Protein AF-A0A060YV18-F1 (afdb_monomer_lite)

pLDDT: mean 78.31, std 15.5, range [34.84, 97.81]

Sequence (177 aa):
MLWLYYAFIFLWAPVCPVFMEDVKSRGPFIYSVLESAQAFLTQHPFQEPEETLPDGKEVSPRKRILNVSRSVWKQANVTSDLWEKLTARCVDRHRHMERTLERLLQTQAAMEELAMALEQAEGVRDAWEPVGDLFIDSLQDHIDATKVQLKSEVYIHLGWSHLNSFFNHSTNVLLIN

Radius of gyration: 33.57 Å; chains: 1; bounding box: 70×31×97 Å

Structure (mmCIF, N/CA/C/O backbone):
data_AF-A0A060YV18-F1
#
_entry.id   AF-A0A060YV18-F1
#
loop_
_atom_site.group_PDB
_atom_site.id
_atom_site.type_symbol
_atom_site.label_atom_id
_atom_site.label_alt_id
_atom_site.label_comp_id
_atom_site.label_asym_id
_atom_site.label_entity_id
_atom_site.label_seq_id
_atom_site.pdbx_PDB_ins_code
_atom_site.Cartn_x
_atom_site.Cartn_y
_atom_site.Cartn_z
_atom_site.occupancy
_atom_site.B_iso_or_equiv
_atom_site.auth_seq_id
_atom_site.auth_comp_id
_atom_site.auth_asym_id
_atom_site.auth_atom_id
_atom_site.pdbx_PDB_model_num
ATOM 1 N N . MET A 1 1 ? -4.294 -1.575 -24.687 1.00 51.59 1 MET A N 1
ATOM 2 C CA . MET A 1 1 ? -3.706 -2.144 -23.451 1.00 51.59 1 MET A CA 1
ATOM 3 C C . MET A 1 1 ? -3.393 -1.081 -22.400 1.00 51.59 1 MET A C 1
ATOM 5 O O . MET A 1 1 ? -3.911 -1.217 -21.303 1.00 51.59 1 MET A O 1
ATOM 9 N N . LEU A 1 2 ? -2.654 -0.008 -22.719 1.00 44.62 2 LEU A N 1
ATOM 10 C CA . LEU A 1 2 ? -2.351 1.100 -21.785 1.00 44.62 2 LEU A CA 1
ATOM 11 C C . LEU A 1 2 ? -3.585 1.689 -21.070 1.00 44.62 2 LEU A C 1
ATOM 13 O O . LEU A 1 2 ? -3.528 1.969 -19.881 1.00 44.62 2 LEU A O 1
ATOM 17 N N . TRP A 1 3 ? -4.733 1.784 -21.747 1.00 41.94 3 TRP A N 1
ATOM 18 C CA . TRP A 1 3 ? -5.983 2.284 -21.154 1.00 41.94 3 TRP A CA 1
ATOM 19 C C . TRP A 1 3 ? -6.514 1.466 -19.966 1.00 41.94 3 TRP A C 1
ATOM 21 O O . TRP A 1 3 ? -7.029 2.046 -19.016 1.00 41.94 3 TRP A O 1
ATOM 31 N N . LEU A 1 4 ? -6.361 0.138 -19.978 1.00 52.22 4 LEU A N 1
ATOM 32 C CA . LEU A 1 4 ? -6.757 -0.702 -18.839 1.00 52.22 4 LEU A CA 1
ATOM 33 C C . LEU A 1 4 ? -5.786 -0.537 -17.662 1.00 52.22 4 LEU A C 1
ATOM 35 O O . LEU A 1 4 ? -6.206 -0.612 -16.513 1.00 52.22 4 LEU A O 1
ATOM 39 N N . TYR A 1 5 ? -4.513 -0.251 -17.948 1.00 56.19 5 TYR A N 1
ATOM 40 C CA . TYR A 1 5 ? -3.477 0.006 -16.946 1.00 56.19 5 TYR A CA 1
ATOM 41 C C . TYR A 1 5 ? -3.680 1.361 -16.249 1.00 56.19 5 TYR A C 1
ATOM 43 O O . TYR A 1 5 ? -3.705 1.425 -15.021 1.00 56.19 5 TYR A O 1
ATOM 51 N N . TYR A 1 6 ? -3.949 2.425 -17.018 1.00 53.88 6 TYR A N 1
ATOM 52 C CA . TYR A 1 6 ? -4.322 3.733 -16.466 1.00 53.88 6 TYR A CA 1
ATOM 53 C C . TYR A 1 6 ? -5.625 3.669 -15.670 1.00 53.88 6 TYR A C 1
ATOM 55 O O . TYR A 1 6 ? -5.695 4.250 -14.591 1.00 53.88 6 TYR A O 1
ATOM 63 N N . ALA A 1 7 ? -6.627 2.918 -16.144 1.00 54.19 7 ALA A N 1
ATOM 64 C CA . ALA A 1 7 ? -7.857 2.695 -15.390 1.00 54.19 7 ALA A CA 1
ATOM 65 C C . ALA A 1 7 ? -7.588 1.981 -14.055 1.00 54.19 7 ALA A C 1
ATOM 67 O O . ALA A 1 7 ? -8.168 2.364 -13.047 1.00 54.19 7 ALA A O 1
ATOM 68 N N . PHE A 1 8 ? -6.675 1.006 -14.011 1.00 56.31 8 PHE A N 1
ATOM 69 C CA . PHE A 1 8 ? -6.322 0.290 -12.780 1.00 56.31 8 PHE A CA 1
ATOM 70 C C . PHE A 1 8 ? -5.615 1.193 -11.755 1.00 56.31 8 PHE A C 1
ATOM 72 O O . PHE A 1 8 ? -5.939 1.154 -10.570 1.00 56.31 8 PHE A O 1
ATOM 79 N N . ILE A 1 9 ? -4.705 2.063 -12.206 1.00 55.84 9 ILE A N 1
ATOM 80 C CA . ILE A 1 9 ? -4.026 3.040 -11.340 1.00 55.84 9 ILE A CA 1
ATOM 81 C C . ILE A 1 9 ? -5.019 4.096 -10.828 1.00 55.84 9 ILE A C 1
ATOM 83 O O . ILE A 1 9 ? -5.059 4.365 -9.628 1.00 55.84 9 ILE A O 1
ATOM 87 N N . PHE A 1 10 ? -5.866 4.653 -11.701 1.00 53.12 10 PHE A N 1
ATOM 88 C CA . PHE A 1 10 ? -6.807 5.721 -11.334 1.00 53.12 10 PHE A CA 1
ATOM 89 C C . PHE A 1 10 ? -7.992 5.246 -10.482 1.00 53.12 10 PHE A C 1
ATOM 91 O O . PHE A 1 10 ? -8.448 6.000 -9.624 1.00 53.12 10 PHE A O 1
ATOM 98 N N . LEU A 1 11 ? -8.500 4.022 -10.682 1.00 55.53 11 LEU A N 1
ATOM 99 C CA . LEU A 1 11 ? -9.612 3.506 -9.871 1.00 55.53 11 LEU A CA 1
ATOM 100 C C . LEU A 1 11 ? -9.166 2.992 -8.501 1.00 55.53 11 LEU A C 1
ATOM 102 O O . LEU A 1 11 ? -9.973 2.996 -7.575 1.00 55.53 11 LEU A O 1
ATOM 106 N N . TRP A 1 12 ? -7.926 2.513 -8.360 1.00 50.31 12 TRP A N 1
ATOM 107 C CA . TRP A 1 12 ? -7.498 1.788 -7.157 1.00 50.31 12 TRP A CA 1
ATOM 108 C C . TRP A 1 12 ? -6.647 2.627 -6.197 1.00 50.31 12 TRP A C 1
ATOM 110 O O . TRP A 1 12 ? -6.780 2.473 -4.981 1.00 50.31 12 TRP A O 1
ATOM 120 N N . ALA A 1 13 ? -5.866 3.587 -6.708 1.00 50.69 13 ALA A N 1
ATOM 121 C CA . ALA A 1 13 ? -5.099 4.526 -5.887 1.00 50.69 13 ALA A CA 1
ATOM 122 C C . ALA A 1 13 ? -5.933 5.322 -4.851 1.00 50.69 13 ALA A C 1
ATOM 124 O O . ALA A 1 13 ? -5.457 5.478 -3.724 1.00 50.69 13 ALA A O 1
ATOM 125 N N . PRO A 1 14 ? -7.172 5.786 -5.135 1.00 57.06 14 PRO A N 1
ATOM 126 C CA . PRO A 1 14 ? -7.948 6.546 -4.152 1.00 57.06 14 PRO A CA 1
ATOM 127 C C . PRO A 1 14 ? -8.653 5.683 -3.091 1.00 57.06 14 PRO A C 1
ATOM 129 O O . PRO A 1 14 ? -9.090 6.212 -2.073 1.00 57.06 14 PRO A O 1
ATOM 132 N N . VAL A 1 15 ? -8.764 4.361 -3.266 1.00 59.47 15 VAL A N 1
ATOM 133 C CA . VAL A 1 15 ? -9.603 3.518 -2.385 1.00 59.47 15 VAL A CA 1
ATOM 134 C C . VAL A 1 15 ? -8.965 3.291 -1.009 1.00 59.47 15 VAL A C 1
ATOM 136 O O . VAL A 1 15 ? -9.663 3.200 0.000 1.00 59.47 15 VAL A O 1
ATOM 139 N N . CYS A 1 16 ? -7.636 3.227 -0.929 1.00 63.91 16 CYS A N 1
ATOM 140 C CA . CYS A 1 16 ? -6.947 3.038 0.345 1.00 63.91 16 CYS A CA 1
ATOM 141 C C . CYS A 1 16 ? -6.964 4.256 1.287 1.00 63.91 16 CYS A C 1
ATOM 143 O O . CYS A 1 16 ? -7.250 4.054 2.473 1.00 63.91 16 CYS A O 1
ATOM 145 N N . PRO A 1 17 ? -6.624 5.481 0.840 1.00 69.94 17 PRO A N 1
ATOM 146 C CA . PRO A 1 17 ? -6.611 6.638 1.731 1.00 69.94 17 PRO A CA 1
ATOM 147 C C . PRO A 1 17 ? -8.004 6.936 2.296 1.00 69.94 17 PRO A C 1
ATOM 149 O O . PRO A 1 17 ? -8.113 7.184 3.493 1.00 69.94 17 PRO A O 1
ATOM 152 N N . VAL A 1 18 ? -9.061 6.781 1.488 1.00 77.56 18 VAL A N 1
ATOM 153 C CA . VAL A 1 18 ? -10.458 6.978 1.917 1.00 77.56 18 VAL A CA 1
ATOM 154 C C . VAL A 1 18 ? -10.852 5.996 3.024 1.00 77.56 18 VAL A C 1
ATOM 156 O O . VAL A 1 18 ? -11.381 6.402 4.052 1.00 77.56 18 VAL A O 1
ATOM 159 N N . PHE A 1 19 ? -10.527 4.705 2.882 1.00 76.88 19 PHE A N 1
ATOM 160 C CA . PHE A 1 19 ? -10.818 3.724 3.934 1.00 76.88 19 PHE A CA 1
ATOM 161 C C . PHE A 1 19 ? -10.037 3.997 5.230 1.00 76.88 19 PHE A C 1
ATOM 163 O O . PHE A 1 19 ? -10.561 3.832 6.331 1.00 76.88 19 PHE A O 1
ATOM 170 N N . MET A 1 20 ? -8.776 4.423 5.121 1.00 82.25 20 MET A N 1
ATOM 171 C CA . MET A 1 20 ? -7.957 4.750 6.290 1.00 82.25 20 MET A CA 1
ATOM 172 C C . MET A 1 20 ? -8.467 6.003 7.013 1.00 82.25 20 MET A C 1
ATOM 174 O O . MET A 1 20 ? -8.424 6.063 8.242 1.00 82.25 20 MET A O 1
ATOM 178 N N . GLU A 1 21 ? -8.954 6.990 6.268 1.00 86.62 21 GLU A N 1
ATOM 179 C CA . GLU A 1 21 ? -9.610 8.181 6.803 1.00 86.62 21 GLU A CA 1
ATOM 180 C C . GLU A 1 21 ? -10.932 7.832 7.499 1.00 86.62 21 GLU A C 1
ATOM 182 O O . GLU A 1 21 ? -11.146 8.242 8.641 1.00 86.62 21 GLU A O 1
ATOM 187 N N . ASP A 1 22 ? -11.746 6.967 6.893 1.00 86.75 22 ASP A N 1
ATOM 188 C CA . ASP A 1 22 ? -12.965 6.432 7.502 1.00 86.75 22 ASP A CA 1
ATOM 189 C C . ASP A 1 22 ? -12.675 5.718 8.830 1.00 86.75 22 ASP A C 1
ATOM 191 O O . ASP A 1 22 ? -13.362 5.959 9.826 1.00 86.75 22 ASP A O 1
ATOM 195 N N . VAL A 1 23 ? -11.639 4.871 8.888 1.00 88.12 23 VAL A N 1
ATOM 196 C CA . VAL A 1 23 ? -11.219 4.222 10.141 1.00 88.12 23 VAL A CA 1
ATOM 197 C C . VAL A 1 23 ? -10.768 5.272 11.158 1.00 88.12 23 VAL A C 1
ATOM 199 O O . VAL A 1 23 ? -11.252 5.266 12.287 1.00 88.12 23 VAL A O 1
ATOM 202 N N . LYS A 1 24 ? -9.913 6.229 10.776 1.00 88.75 24 LYS A N 1
ATOM 203 C CA . LYS A 1 24 ? -9.459 7.304 11.678 1.00 88.75 24 LYS A CA 1
ATOM 204 C C . LYS A 1 24 ? -10.623 8.118 12.246 1.00 88.75 24 LYS A C 1
ATOM 206 O O . LYS A 1 24 ? -10.625 8.402 13.441 1.00 88.75 24 LYS A O 1
ATOM 211 N N . SER A 1 25 ? -11.625 8.438 11.427 1.00 94.31 25 SER A N 1
ATOM 212 C CA . SER A 1 25 ? -12.795 9.223 11.841 1.00 94.31 25 SER A CA 1
ATOM 213 C C . SER A 1 25 ? -13.630 8.533 12.929 1.00 94.31 25 SER A C 1
ATOM 215 O O . SER A 1 25 ? -14.223 9.199 13.775 1.00 94.31 25 SER A O 1
ATOM 217 N N . ARG A 1 26 ? -13.638 7.191 12.955 1.00 93.19 26 ARG A N 1
ATOM 218 C CA . ARG A 1 26 ? -14.369 6.388 13.950 1.00 93.19 26 ARG A CA 1
ATOM 219 C C . ARG A 1 26 ? -13.608 6.221 15.263 1.00 93.19 26 ARG A C 1
ATOM 221 O O . ARG A 1 26 ? -14.239 5.964 16.286 1.00 93.19 26 ARG A O 1
ATOM 228 N N . GLY A 1 27 ? -12.285 6.392 15.254 1.00 94.38 27 GLY A N 1
ATOM 229 C CA . GLY A 1 27 ? -11.427 6.209 16.426 1.00 94.38 27 GLY A CA 1
ATOM 230 C C . GLY A 1 27 ? -11.892 6.968 17.670 1.00 94.38 27 GLY A C 1
ATOM 231 O O . GLY A 1 27 ? -12.103 6.325 18.697 1.00 94.38 27 GLY A O 1
ATOM 232 N N . PRO A 1 28 ? -12.138 8.291 17.603 1.00 96.19 28 PRO A N 1
ATOM 233 C CA . PRO A 1 28 ? -12.582 9.071 18.758 1.00 96.19 28 PRO A CA 1
ATOM 234 C C . PRO A 1 28 ? -13.847 8.522 19.428 1.00 96.19 28 PRO A C 1
ATOM 236 O O . PRO A 1 28 ? -13.937 8.505 20.653 1.00 96.19 28 PRO A O 1
ATOM 239 N N . PHE A 1 29 ? -14.807 8.031 18.638 1.00 96.19 29 PHE A N 1
ATOM 240 C CA . PHE A 1 29 ? -16.028 7.426 19.167 1.00 96.19 29 PHE A CA 1
ATOM 241 C C . PHE A 1 29 ? -15.758 6.081 19.853 1.00 96.19 29 PHE A C 1
ATOM 243 O O . PHE A 1 29 ? -16.295 5.811 20.922 1.00 96.19 29 PHE A O 1
ATOM 250 N N . ILE A 1 30 ? -14.910 5.231 19.269 1.00 96.25 30 ILE A N 1
ATOM 251 C CA . ILE A 1 30 ? -14.553 3.948 19.890 1.00 96.25 30 ILE A CA 1
ATOM 252 C C . ILE A 1 30 ? -13.832 4.178 21.222 1.00 96.25 30 ILE A C 1
ATOM 254 O O . ILE A 1 30 ? -14.188 3.559 22.225 1.00 96.25 30 ILE A O 1
ATOM 258 N N . TYR A 1 31 ? -12.876 5.109 21.260 1.00 96.38 31 TYR A N 1
ATOM 259 C CA . TYR A 1 31 ? -12.166 5.450 22.492 1.00 96.38 31 TYR A CA 1
ATOM 260 C C . TYR A 1 31 ? -13.093 6.039 23.558 1.00 96.38 31 TYR A C 1
ATOM 262 O O . TYR A 1 31 ? -12.981 5.646 24.716 1.00 96.38 31 TYR A O 1
ATOM 270 N N . SER A 1 32 ? -14.055 6.894 23.192 1.00 97.75 32 SER A N 1
ATOM 271 C CA . SER A 1 32 ? -14.997 7.459 24.168 1.00 97.75 32 SER A CA 1
ATOM 272 C C . SER A 1 32 ? -15.944 6.411 24.763 1.00 97.75 32 SER A C 1
ATOM 274 O O . SER A 1 32 ? -16.267 6.467 25.952 1.00 97.75 32 SER A O 1
ATOM 276 N N . VAL A 1 33 ? -16.363 5.411 23.978 1.00 97.00 33 VAL A N 1
ATOM 277 C CA . VAL A 1 33 ? -17.155 4.273 24.475 1.00 97.00 33 VAL A CA 1
ATOM 278 C C . VAL A 1 33 ? -16.337 3.416 25.444 1.00 97.00 33 VAL A C 1
ATOM 280 O O . VAL A 1 33 ? -16.852 3.029 26.495 1.00 97.00 33 VAL A O 1
ATOM 283 N N . LEU A 1 34 ? -15.069 3.141 25.127 1.00 97.56 34 LEU A N 1
ATOM 284 C CA . LEU A 1 34 ? -14.166 2.391 26.007 1.00 97.56 34 LEU A CA 1
ATOM 285 C C . LEU A 1 34 ? -13.883 3.149 27.311 1.00 97.56 34 LEU A C 1
ATOM 287 O O . LEU A 1 34 ? -13.952 2.555 28.386 1.00 97.56 34 LEU A O 1
ATOM 291 N N . GLU A 1 35 ? -13.653 4.459 27.235 1.00 97.81 35 GLU A N 1
ATOM 292 C CA . GLU A 1 35 ? -13.484 5.332 28.400 1.00 97.81 35 GLU A CA 1
ATOM 293 C C . GLU A 1 35 ? -14.748 5.349 29.275 1.00 97.81 35 GLU A C 1
ATOM 295 O O . GLU A 1 35 ? -14.675 5.188 30.494 1.00 97.81 35 GLU A O 1
ATOM 300 N N . SER A 1 36 ? -15.929 5.444 28.657 1.00 97.69 36 SER A N 1
ATOM 301 C CA . SER A 1 36 ? -17.215 5.383 29.365 1.00 97.69 36 SER A CA 1
ATOM 302 C C . SER A 1 36 ? -17.420 4.035 30.063 1.00 97.69 36 SER A C 1
ATOM 304 O O . SER A 1 36 ? -17.878 3.984 31.208 1.00 97.69 36 SER A O 1
ATOM 306 N N . ALA A 1 37 ? -17.052 2.932 29.403 1.00 96.75 37 ALA A N 1
ATOM 307 C CA . ALA A 1 37 ? -17.090 1.599 29.994 1.00 96.75 37 ALA A CA 1
ATOM 308 C C . ALA A 1 37 ? -16.123 1.487 31.182 1.00 96.75 37 ALA A C 1
ATOM 310 O O . ALA A 1 37 ? -16.500 0.972 32.233 1.00 96.75 37 ALA A O 1
ATOM 311 N N . GLN A 1 38 ? -14.907 2.019 31.059 1.00 96.38 38 GLN A N 1
ATOM 312 C CA . GLN A 1 38 ? -13.931 2.044 32.147 1.00 96.38 38 GLN A CA 1
ATOM 313 C C . GLN A 1 38 ? -14.438 2.860 33.345 1.00 96.38 38 GLN A C 1
ATOM 315 O O . GLN A 1 38 ? -14.354 2.399 34.487 1.00 96.38 38 GLN A O 1
ATOM 320 N N . ALA A 1 39 ? -15.012 4.039 33.100 1.00 97.06 39 ALA A N 1
ATOM 321 C CA . ALA A 1 39 ? -15.606 4.875 34.139 1.00 97.06 39 ALA A CA 1
ATOM 322 C C . ALA A 1 39 ? -16.733 4.136 34.882 1.00 97.06 39 ALA A C 1
ATOM 324 O O . ALA A 1 39 ? -16.753 4.123 36.115 1.00 97.06 39 ALA A O 1
ATOM 325 N N . PHE A 1 40 ? -17.618 3.448 34.150 1.00 95.88 40 PHE A N 1
ATOM 326 C CA . PHE A 1 40 ? -18.669 2.605 34.727 1.00 95.88 40 PHE A CA 1
ATOM 327 C C . PHE A 1 40 ? -18.096 1.483 35.608 1.00 95.88 40 PHE A C 1
ATOM 329 O O . PHE A 1 40 ? -18.537 1.291 36.741 1.00 95.88 40 PHE A O 1
ATOM 336 N N . LEU A 1 41 ? -17.086 0.755 35.123 1.00 94.56 41 LEU A N 1
ATOM 337 C CA . LEU A 1 41 ? -16.467 -0.355 35.859 1.00 94.56 41 LEU A CA 1
ATOM 338 C C . LEU A 1 41 ? -15.718 0.107 37.111 1.00 94.56 41 LEU A C 1
ATOM 340 O O . LEU A 1 41 ? -15.689 -0.610 38.108 1.00 94.56 41 LEU A O 1
ATOM 344 N N . THR A 1 42 ? -15.163 1.318 37.085 1.00 94.06 42 THR A N 1
ATOM 345 C CA . THR A 1 42 ? -14.492 1.925 38.243 1.00 94.06 42 THR A CA 1
ATOM 346 C C . THR A 1 42 ? -15.495 2.248 39.353 1.00 94.06 42 THR A C 1
ATOM 348 O O . THR A 1 42 ? -15.203 2.066 40.533 1.00 94.06 42 THR A O 1
ATOM 351 N N . GLN A 1 43 ? -16.706 2.679 38.984 1.00 93.12 43 GLN A N 1
ATOM 352 C CA . GLN A 1 43 ? -17.809 2.933 39.920 1.00 93.12 43 GLN A CA 1
ATOM 353 C C . GLN A 1 43 ? -18.487 1.643 40.405 1.00 93.12 43 GLN A C 1
ATOM 355 O O . GLN A 1 43 ? -19.077 1.615 41.487 1.00 93.12 43 GLN A O 1
ATOM 360 N N . HIS A 1 44 ? -18.380 0.559 39.631 1.00 89.31 44 HIS A N 1
ATOM 361 C CA . HIS A 1 44 ? -18.966 -0.742 39.944 1.00 89.31 44 HIS A CA 1
ATOM 362 C C . HIS A 1 44 ? -17.934 -1.876 39.854 1.00 89.31 44 HIS A C 1
ATOM 364 O O . HIS A 1 44 ? -18.049 -2.730 38.961 1.00 89.31 44 HIS A O 1
ATOM 370 N N . PRO A 1 45 ? -16.960 -1.924 40.791 1.00 82.38 45 PRO A N 1
ATOM 371 C CA . PRO A 1 45 ? -15.946 -2.965 40.807 1.00 82.38 45 PRO A CA 1
ATOM 372 C C . PRO A 1 45 ? -16.605 -4.333 40.938 1.00 82.38 45 PRO A C 1
ATOM 374 O O . PRO A 1 45 ? -17.493 -4.542 41.769 1.00 82.38 45 PRO A O 1
ATOM 377 N N . PHE A 1 46 ? -16.152 -5.280 40.130 1.00 78.38 46 PHE A N 1
ATOM 378 C CA . PHE A 1 46 ? -16.565 -6.669 40.224 1.00 78.38 46 PHE A CA 1
ATOM 379 C C . PHE A 1 46 ? -15.317 -7.549 40.244 1.00 78.38 46 PHE A C 1
ATOM 381 O O . PHE A 1 46 ? -14.294 -7.210 39.653 1.00 78.38 46 PHE A O 1
ATOM 388 N N . GLN A 1 47 ? -15.397 -8.664 40.963 1.00 68.81 47 GLN A N 1
ATOM 389 C CA . GLN A 1 47 ? -14.339 -9.664 40.986 1.00 68.81 47 GLN A CA 1
ATOM 390 C C . GLN A 1 47 ? -14.482 -10.559 39.755 1.00 68.81 47 GLN A C 1
ATOM 392 O O . GLN A 1 47 ? -15.593 -10.992 39.422 1.00 68.81 47 GLN A O 1
ATOM 397 N N . GLU A 1 48 ? -13.366 -10.813 39.075 1.00 58.03 48 GLU A N 1
ATOM 398 C CA . GLU A 1 48 ? -13.305 -11.780 37.984 1.00 58.03 48 GLU A CA 1
ATOM 399 C C . GLU A 1 48 ? -13.755 -13.154 38.523 1.00 58.03 48 GLU A C 1
ATOM 401 O O . GLU A 1 48 ? -13.386 -13.512 39.645 1.00 58.03 48 GLU A O 1
ATOM 406 N N . PRO A 1 49 ? -14.635 -13.897 37.835 1.00 56.09 49 PRO A N 1
ATOM 4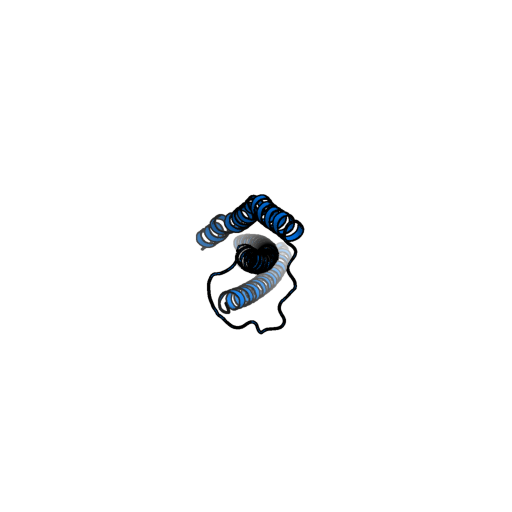07 C CA . PRO A 1 49 ? -15.295 -15.032 38.461 1.00 56.09 49 PRO A CA 1
ATOM 408 C C . PRO A 1 49 ? -14.384 -16.258 38.416 1.00 56.09 49 PRO A C 1
ATOM 410 O O . PRO A 1 49 ? -14.087 -16.742 37.326 1.00 56.09 49 PRO A O 1
ATOM 413 N N . GLU A 1 50 ? -14.063 -16.838 39.575 1.00 49.53 50 GLU A N 1
ATOM 414 C CA . GLU A 1 50 ? -14.014 -18.300 39.650 1.00 49.53 50 GLU A CA 1
ATOM 415 C C . GLU A 1 50 ? -15.424 -18.810 39.314 1.00 49.53 50 GLU A C 1
ATOM 417 O O . GLU A 1 50 ? -16.438 -18.349 39.852 1.00 49.53 50 GLU A O 1
ATOM 422 N N . GLU A 1 51 ? -15.503 -19.690 38.323 1.00 48.25 51 GLU A N 1
ATOM 423 C CA . GLU A 1 51 ? -16.740 -20.294 37.849 1.00 48.25 51 GLU A CA 1
ATOM 424 C C . GLU A 1 51 ? -17.396 -21.082 38.986 1.00 48.25 51 GLU A C 1
ATOM 426 O O . GLU A 1 51 ? -16.955 -22.176 39.302 1.00 48.25 51 GLU A O 1
ATOM 431 N N . THR A 1 52 ? -18.419 -20.529 39.643 1.00 48.31 52 THR A N 1
ATOM 432 C CA . THR A 1 52 ? -19.584 -21.249 40.204 1.00 48.31 52 THR A CA 1
ATOM 433 C C . THR A 1 52 ? -20.385 -20.328 41.120 1.00 48.31 52 THR A C 1
ATOM 435 O O . THR A 1 52 ? -19.974 -20.030 42.233 1.00 48.31 52 THR A O 1
ATOM 438 N N . LEU A 1 53 ? -21.595 -19.936 40.713 1.00 53.94 53 LEU A N 1
ATOM 439 C CA . LEU A 1 53 ? -22.661 -19.666 41.683 1.00 53.94 53 LEU A CA 1
ATOM 440 C C . LEU A 1 53 ? -23.989 -20.211 41.139 1.00 53.94 53 LEU A C 1
ATOM 442 O O . LEU A 1 53 ? -24.305 -19.954 39.975 1.00 53.94 53 LEU A O 1
ATOM 446 N N . PRO A 1 54 ? -24.752 -20.970 41.949 1.00 51.16 54 PRO A N 1
ATOM 447 C CA . PRO A 1 54 ? -25.957 -21.645 41.502 1.00 51.16 54 PRO A CA 1
ATOM 448 C C . PRO A 1 54 ? -27.111 -20.662 41.299 1.00 51.16 54 PRO A C 1
ATOM 450 O O . PRO A 1 54 ? -27.317 -19.714 42.066 1.00 51.16 54 PRO A O 1
ATOM 453 N N . ASP A 1 55 ? -27.852 -20.935 40.231 1.00 57.44 55 ASP A N 1
ATOM 454 C CA . ASP A 1 55 ? -29.076 -20.266 39.822 1.00 57.44 55 ASP A CA 1
ATOM 455 C C . ASP A 1 55 ? -30.193 -20.529 40.844 1.00 57.44 55 ASP A C 1
ATOM 457 O O . ASP A 1 55 ? -30.405 -21.659 41.288 1.00 57.44 55 ASP A O 1
ATOM 461 N N . GLY A 1 56 ? -30.888 -19.476 41.272 1.00 52.44 56 GLY A N 1
ATOM 462 C CA . GLY A 1 56 ? -31.907 -19.605 42.307 1.00 52.44 56 GLY A CA 1
ATOM 463 C C . GLY A 1 56 ? -32.448 -18.284 42.841 1.00 52.44 56 GLY A C 1
ATOM 464 O O . GLY A 1 56 ? -31.881 -17.717 43.773 1.00 52.44 56 GLY A O 1
ATOM 465 N N . LYS A 1 57 ? -33.608 -17.896 42.288 1.00 52.69 57 LYS A N 1
ATOM 466 C CA . LYS A 1 57 ? -34.620 -16.925 42.766 1.00 52.69 57 LYS A CA 1
ATOM 467 C C . LYS A 1 57 ? -34.193 -15.451 42.891 1.00 52.69 57 LYS A C 1
ATOM 469 O O . LYS A 1 57 ? -33.126 -15.134 43.397 1.00 52.69 57 LYS A O 1
ATOM 474 N N . GLU A 1 58 ? -35.081 -14.582 42.392 1.00 53.06 58 GLU A N 1
ATOM 475 C CA . GLU A 1 58 ? -35.035 -13.108 42.328 1.00 53.06 58 GLU A CA 1
ATOM 476 C C . GLU A 1 58 ? -33.653 -12.455 42.475 1.00 53.06 58 GLU A C 1
ATOM 478 O O . GLU A 1 58 ? -33.072 -12.318 43.554 1.00 53.06 58 GLU A O 1
ATOM 483 N N . VAL A 1 59 ? -33.132 -11.988 41.340 1.00 58.81 59 VAL A N 1
ATOM 484 C CA . VAL A 1 59 ? -31.837 -11.320 41.260 1.00 58.81 59 VAL A CA 1
ATOM 485 C C . VAL A 1 59 ? -31.910 -9.993 42.018 1.00 58.81 59 VAL A C 1
ATOM 487 O O . VAL A 1 59 ? -32.389 -8.989 41.497 1.00 58.81 59 VAL A O 1
ATOM 490 N N . SER A 1 60 ? -31.402 -9.993 43.253 1.00 76.19 60 SER A N 1
ATOM 491 C CA . SER A 1 60 ? -31.162 -8.782 44.045 1.00 76.19 60 SER A CA 1
ATOM 492 C C . SER A 1 60 ? -30.538 -7.675 43.175 1.00 76.19 60 SER A C 1
ATOM 494 O O . SER A 1 60 ? -29.668 -7.985 42.350 1.00 76.19 60 SER A O 1
ATOM 496 N N . PRO A 1 61 ? -30.883 -6.388 43.381 1.00 79.75 61 PRO A N 1
ATOM 497 C CA . PRO A 1 61 ? -30.268 -5.261 42.672 1.00 79.75 61 PRO A CA 1
ATOM 498 C C . PRO A 1 61 ? -28.732 -5.330 42.621 1.00 79.75 61 PRO A C 1
ATOM 500 O O . PRO A 1 61 ? -28.123 -4.989 41.608 1.00 79.75 61 PRO A O 1
ATOM 503 N N . ARG A 1 62 ? -28.106 -5.875 43.674 1.00 78.19 62 ARG A N 1
ATOM 504 C CA . ARG A 1 62 ? -26.657 -6.093 43.754 1.00 78.19 62 ARG A CA 1
ATOM 505 C C . ARG A 1 62 ? -26.150 -7.178 42.796 1.00 78.19 62 ARG A C 1
ATOM 507 O O . ARG A 1 62 ? -25.112 -7.005 42.172 1.00 78.19 62 ARG A O 1
ATOM 514 N N . LYS A 1 63 ? -26.881 -8.284 42.630 1.00 79.75 63 LYS A N 1
ATOM 515 C CA . LYS A 1 63 ? -26.549 -9.309 41.624 1.00 79.75 63 LYS A CA 1
ATOM 516 C C . LYS A 1 63 ? -26.776 -8.779 40.204 1.00 79.75 63 LYS A C 1
ATOM 518 O O . LYS A 1 63 ? -25.994 -9.077 39.307 1.00 79.75 63 LYS A O 1
ATOM 523 N N . ARG A 1 64 ? -27.805 -7.946 40.004 1.00 85.12 64 ARG A N 1
ATOM 524 C CA . ARG A 1 64 ? -28.090 -7.329 38.702 1.00 85.12 64 ARG A CA 1
ATOM 525 C C . ARG A 1 64 ? -26.949 -6.416 38.260 1.00 85.12 64 ARG A C 1
ATOM 527 O O . ARG A 1 64 ? -26.504 -6.541 37.124 1.00 85.12 64 ARG A O 1
ATOM 534 N N . ILE A 1 65 ? -26.450 -5.550 39.145 1.00 87.25 65 ILE A N 1
ATOM 535 C CA . ILE A 1 65 ? -25.354 -4.639 38.790 1.00 87.25 65 ILE A CA 1
ATOM 536 C C . ILE A 1 65 ? -24.041 -5.385 38.525 1.00 87.25 65 ILE A C 1
ATOM 538 O O . ILE A 1 65 ? -23.358 -5.060 37.563 1.00 87.25 65 ILE A O 1
ATOM 542 N N . LEU A 1 66 ? -23.747 -6.458 39.270 1.00 86.00 66 LEU A N 1
ATOM 543 C CA . LEU A 1 66 ? -22.585 -7.321 39.010 1.00 86.00 66 LEU A CA 1
ATOM 544 C C . LEU A 1 66 ? -22.647 -8.000 37.632 1.00 86.00 66 LEU A C 1
ATOM 546 O O . LEU A 1 66 ? -21.641 -8.053 36.926 1.00 86.00 66 LEU A O 1
ATOM 550 N N . ASN A 1 67 ? -23.824 -8.489 37.228 1.00 88.44 67 ASN A N 1
ATOM 551 C CA . ASN A 1 67 ? -24.010 -9.073 35.898 1.00 88.44 67 ASN A CA 1
ATOM 552 C C . ASN A 1 67 ? -23.789 -8.030 34.794 1.00 88.44 67 ASN A C 1
ATOM 554 O O . ASN A 1 67 ? -23.127 -8.327 33.801 1.00 88.44 67 ASN A O 1
ATOM 558 N N . VAL A 1 68 ? -24.286 -6.803 34.987 1.00 92.50 68 VAL A N 1
ATOM 559 C CA . VAL A 1 68 ? -24.059 -5.694 34.049 1.00 92.50 68 VAL A CA 1
ATOM 560 C C . VAL A 1 68 ? -22.575 -5.336 33.973 1.00 92.50 68 VAL A C 1
ATOM 562 O O . VAL A 1 68 ? -22.046 -5.277 32.867 1.00 92.50 68 VAL A O 1
ATOM 565 N N . SER A 1 69 ? -21.877 -5.177 35.103 1.00 92.88 69 SER A N 1
ATOM 566 C CA . SER A 1 69 ? -20.426 -4.932 35.122 1.00 92.88 69 SER A CA 1
ATOM 567 C C . SER A 1 69 ? -19.650 -6.008 34.370 1.00 92.88 69 SER A C 1
ATOM 569 O O . SER A 1 69 ? -18.805 -5.683 33.539 1.00 92.88 69 SER A O 1
ATOM 571 N N . ARG A 1 70 ? -19.989 -7.290 34.563 1.00 91.25 70 ARG A N 1
ATOM 572 C CA . ARG A 1 70 ? -19.356 -8.391 33.824 1.00 91.25 70 ARG A CA 1
ATOM 573 C C . ARG A 1 70 ? -19.575 -8.268 32.313 1.00 91.25 70 ARG A C 1
ATOM 575 O O . ARG A 1 70 ? -18.635 -8.447 31.540 1.00 91.25 70 ARG A O 1
ATOM 582 N N . SER A 1 71 ? -20.800 -7.968 31.884 1.00 93.12 71 SER A N 1
ATOM 583 C CA . SER A 1 71 ? -21.117 -7.775 30.465 1.00 93.12 71 SER A CA 1
ATOM 584 C C . SER A 1 71 ? -20.394 -6.568 29.867 1.00 93.12 71 SER A C 1
ATOM 586 O O . SER A 1 71 ? -19.843 -6.690 28.775 1.00 93.12 71 SER A O 1
ATOM 588 N N . VAL A 1 72 ? -20.350 -5.437 30.579 1.00 95.38 72 VAL A N 1
ATOM 589 C CA . VAL A 1 72 ? -19.642 -4.220 30.147 1.00 95.38 72 VAL A CA 1
ATOM 590 C C . VAL A 1 72 ? -18.150 -4.491 29.993 1.00 95.38 72 VAL A C 1
ATOM 592 O O . VAL A 1 72 ? -17.585 -4.156 28.959 1.00 95.38 72 VAL A O 1
ATOM 595 N N . TRP A 1 73 ? -17.525 -5.163 30.961 1.00 94.75 73 TRP A N 1
ATOM 596 C CA . TRP A 1 73 ? -16.114 -5.542 30.880 1.00 94.75 73 TRP A CA 1
ATOM 597 C C . TRP A 1 73 ? -15.825 -6.467 29.700 1.00 94.75 73 TRP A C 1
ATOM 599 O O . TRP A 1 73 ? -14.921 -6.199 28.909 1.00 94.75 73 TRP A O 1
ATOM 609 N N . LYS A 1 74 ? -16.637 -7.518 29.522 1.00 95.06 74 LYS A N 1
ATOM 610 C CA . LYS A 1 74 ? -16.476 -8.439 28.392 1.00 95.06 74 LYS A CA 1
ATOM 611 C C . LYS A 1 74 ? -16.597 -7.695 27.063 1.00 95.06 74 LYS A C 1
ATOM 613 O O . LYS A 1 74 ? -15.778 -7.899 26.171 1.00 95.06 74 LYS A O 1
ATOM 618 N N . GLN A 1 75 ? -17.595 -6.821 26.934 1.00 96.44 75 GLN A N 1
ATOM 619 C CA . GLN A 1 75 ? -17.818 -6.068 25.706 1.00 96.44 75 GLN A CA 1
ATOM 620 C C . GLN A 1 75 ? -16.723 -5.026 25.455 1.00 96.44 75 GLN A C 1
ATOM 622 O O . GLN A 1 75 ? -16.315 -4.863 24.307 1.00 96.44 75 GLN A O 1
ATOM 627 N N . ALA A 1 76 ? -16.218 -4.357 26.493 1.00 95.88 76 ALA A N 1
ATOM 628 C CA . ALA A 1 76 ? -15.105 -3.418 26.386 1.00 95.88 76 ALA A CA 1
ATOM 629 C C . ALA A 1 76 ? -13.834 -4.120 25.886 1.00 95.88 76 ALA A C 1
ATOM 631 O O . ALA A 1 76 ? -13.237 -3.665 24.914 1.00 95.88 76 ALA A O 1
ATOM 632 N N . ASN A 1 77 ? -13.491 -5.281 26.453 1.00 95.50 77 ASN A N 1
ATOM 633 C CA . ASN A 1 77 ? -12.333 -6.066 26.013 1.00 95.50 77 ASN A CA 1
ATOM 634 C C . ASN A 1 77 ? -12.466 -6.539 24.562 1.00 95.50 77 ASN A C 1
ATOM 636 O O . ASN A 1 77 ? -11.538 -6.374 23.775 1.00 95.50 77 ASN A O 1
ATOM 640 N N . VAL A 1 78 ? -13.632 -7.074 24.179 1.00 97.12 78 VAL A N 1
ATOM 641 C CA . VAL A 1 78 ? -13.892 -7.486 22.788 1.00 97.12 78 VAL A CA 1
ATOM 642 C C . VAL A 1 78 ? -13.803 -6.292 21.835 1.00 97.12 78 VAL A C 1
ATOM 644 O O . VAL A 1 78 ? -13.236 -6.406 20.753 1.00 97.12 78 VAL A O 1
ATOM 647 N N . THR A 1 79 ? -14.343 -5.139 22.230 1.00 97.44 79 THR A N 1
ATOM 648 C CA . THR A 1 79 ? -14.319 -3.922 21.407 1.00 97.44 79 THR A CA 1
ATOM 649 C C . THR A 1 79 ? -12.891 -3.401 21.235 1.00 97.44 79 THR A C 1
ATOM 651 O O . THR A 1 79 ? -12.518 -3.055 20.117 1.00 97.44 79 THR A O 1
ATOM 654 N N . SER A 1 80 ? -12.084 -3.400 22.302 1.00 97.19 80 SER A N 1
ATOM 655 C CA . SER A 1 80 ? -10.670 -3.003 22.255 1.00 97.19 80 SER A CA 1
ATOM 656 C C . SER A 1 80 ? -9.858 -3.920 21.339 1.00 97.19 80 SER A C 1
ATOM 658 O O . SER A 1 80 ? -9.196 -3.438 20.425 1.00 97.19 80 SER A O 1
ATOM 660 N N . ASP A 1 81 ? -9.981 -5.240 21.507 1.00 97.69 81 ASP A N 1
ATOM 661 C CA . ASP A 1 81 ? -9.268 -6.232 20.691 1.00 97.69 81 ASP A CA 1
ATOM 662 C C . ASP A 1 81 ? -9.637 -6.133 19.201 1.00 97.69 81 ASP A C 1
ATOM 664 O O . ASP A 1 81 ? -8.765 -6.120 18.329 1.00 97.69 81 ASP A O 1
ATOM 668 N N . LEU A 1 82 ? -10.929 -6.005 18.882 1.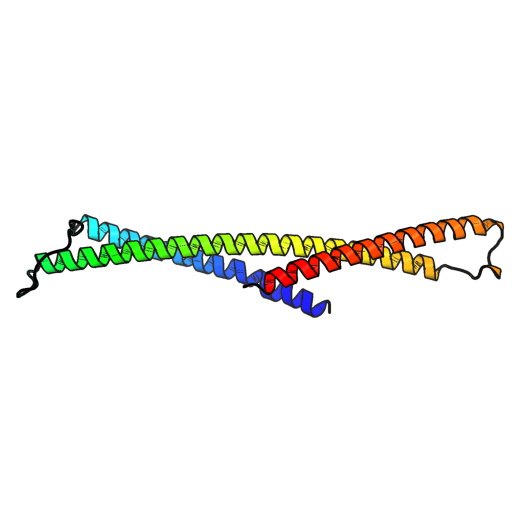00 96.81 82 LEU A N 1
ATOM 669 C CA . LEU A 1 82 ? -11.376 -5.840 17.496 1.00 96.81 82 LEU A CA 1
ATOM 670 C C . LEU A 1 82 ? -10.893 -4.519 16.888 1.00 96.81 82 LEU A C 1
ATOM 672 O O . LEU A 1 82 ? -10.534 -4.489 15.708 1.00 96.81 82 LEU A O 1
ATOM 676 N N . TRP A 1 83 ? -10.868 -3.440 17.672 1.00 96.44 83 TRP A N 1
ATOM 677 C CA . TRP A 1 83 ? -10.377 -2.138 17.231 1.00 96.44 83 TRP A CA 1
ATOM 678 C C . TRP A 1 83 ? -8.871 -2.154 16.940 1.00 96.44 83 TRP A C 1
ATOM 680 O O . TRP A 1 83 ? -8.435 -1.683 15.886 1.00 96.44 83 TRP A O 1
ATOM 690 N N . GLU A 1 84 ? -8.076 -2.756 17.821 1.00 95.69 84 GLU A N 1
ATOM 691 C CA . GLU A 1 84 ? -6.636 -2.939 17.624 1.00 95.69 84 GLU A CA 1
ATOM 692 C C . GLU A 1 84 ? -6.348 -3.804 16.392 1.00 95.69 84 GLU A C 1
ATOM 694 O O . GLU A 1 84 ? -5.554 -3.423 15.530 1.00 95.69 84 GLU A O 1
ATOM 699 N N . LYS A 1 85 ? -7.059 -4.926 16.230 1.00 95.25 85 LYS A N 1
ATOM 700 C CA . LYS A 1 85 ? -6.918 -5.791 15.047 1.00 95.25 85 LYS A CA 1
ATOM 701 C C . LYS A 1 85 ? -7.285 -5.068 13.757 1.00 95.25 85 LYS A C 1
ATOM 703 O O . LYS A 1 85 ? -6.581 -5.207 12.756 1.00 95.25 85 LYS A O 1
ATOM 708 N N . LEU A 1 86 ? -8.381 -4.309 13.753 1.00 92.19 86 LEU A N 1
ATOM 709 C CA . LEU A 1 86 ? -8.814 -3.544 12.585 1.00 92.19 86 LEU A CA 1
ATOM 710 C C . LEU A 1 86 ? -7.772 -2.492 12.198 1.00 92.19 86 LEU A C 1
ATOM 712 O O . LEU A 1 86 ? -7.384 -2.416 11.031 1.00 92.19 86 LEU A O 1
ATOM 716 N N . THR A 1 87 ? -7.314 -1.696 13.163 1.00 91.38 87 THR A N 1
ATOM 717 C CA . THR A 1 87 ? -6.345 -0.622 12.915 1.00 91.38 87 THR A CA 1
ATOM 718 C C . THR A 1 87 ? -4.995 -1.182 12.465 1.00 91.38 87 THR A C 1
ATOM 720 O O . THR A 1 87 ? -4.456 -0.699 11.468 1.00 91.38 87 THR A O 1
ATOM 723 N N . ALA A 1 88 ? -4.503 -2.262 13.086 1.00 91.25 88 ALA A N 1
ATOM 724 C CA . ALA A 1 88 ? -3.287 -2.961 12.663 1.00 91.25 88 ALA A CA 1
ATOM 725 C C . ALA A 1 88 ? -3.391 -3.476 11.218 1.00 91.25 88 ALA A C 1
ATOM 727 O O . ALA A 1 88 ? -2.553 -3.144 10.377 1.00 91.25 88 ALA A O 1
ATOM 728 N N . ARG A 1 89 ? -4.472 -4.197 10.881 1.00 87.12 89 ARG A N 1
ATOM 729 C CA . ARG A 1 89 ? -4.704 -4.674 9.505 1.00 87.12 89 ARG A CA 1
ATOM 730 C C . ARG A 1 89 ? -4.802 -3.531 8.503 1.00 87.12 89 ARG A C 1
ATOM 732 O O . ARG A 1 89 ? -4.350 -3.680 7.370 1.00 87.12 89 ARG A O 1
ATOM 739 N N . CYS A 1 90 ? -5.398 -2.407 8.891 1.00 85.44 90 CYS A N 1
ATOM 740 C CA . CYS A 1 90 ? -5.524 -1.240 8.027 1.00 85.44 90 CYS A CA 1
ATOM 741 C C . CYS A 1 90 ? -4.149 -0.632 7.702 1.00 85.44 90 CYS A C 1
ATOM 743 O O . CYS A 1 90 ? -3.870 -0.341 6.539 1.00 85.44 90 CYS A O 1
ATOM 745 N N . VAL A 1 91 ? -3.271 -0.508 8.704 1.00 86.56 91 VAL A N 1
ATOM 746 C CA . VAL A 1 91 ? -1.891 -0.020 8.534 1.00 86.56 91 VAL A CA 1
ATOM 747 C C . VAL A 1 91 ? -1.064 -0.968 7.666 1.00 86.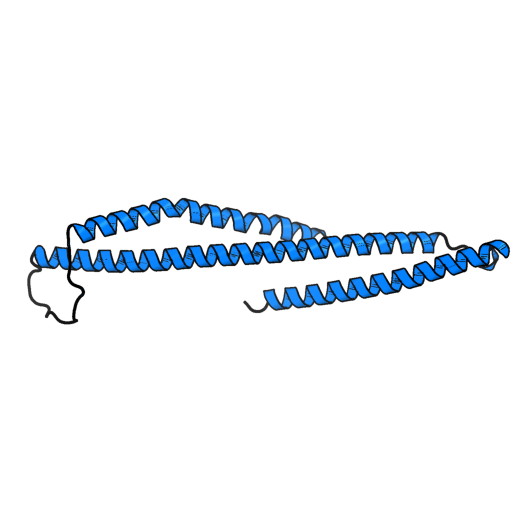56 91 VAL A C 1
ATOM 749 O O . VAL A 1 91 ? -0.389 -0.520 6.739 1.00 86.56 91 VAL A O 1
ATOM 752 N N . ASP A 1 92 ? -1.135 -2.274 7.915 1.00 87.31 92 ASP A N 1
ATOM 753 C CA . ASP A 1 92 ? -0.385 -3.261 7.132 1.00 87.31 92 ASP A CA 1
ATOM 754 C C . ASP A 1 92 ? -0.832 -3.292 5.671 1.00 87.31 92 ASP A C 1
ATOM 756 O O . ASP A 1 92 ? -0.001 -3.334 4.757 1.00 87.31 92 ASP A O 1
ATOM 760 N N . ARG A 1 93 ? -2.147 -3.207 5.434 1.00 82.94 93 ARG A N 1
ATOM 761 C CA . ARG A 1 93 ? -2.701 -3.141 4.080 1.00 82.94 93 ARG A CA 1
ATOM 762 C C . ARG A 1 93 ? -2.250 -1.868 3.363 1.00 82.94 93 ARG A C 1
ATOM 764 O O . ARG A 1 93 ? -1.844 -1.953 2.207 1.00 82.94 93 ARG A O 1
ATOM 771 N N . HIS A 1 94 ? -2.265 -0.722 4.046 1.00 82.31 94 HIS A N 1
ATOM 772 C CA . HIS A 1 94 ? -1.770 0.545 3.503 1.00 82.31 94 HIS A CA 1
ATOM 773 C C . HIS A 1 94 ? -0.304 0.436 3.060 1.00 82.31 94 HIS A C 1
ATOM 775 O O . HIS A 1 94 ? -0.008 0.631 1.884 1.00 82.31 94 HIS A O 1
ATOM 781 N N . ARG A 1 95 ? 0.582 -0.037 3.946 1.00 85.31 95 ARG A N 1
ATOM 782 C CA . ARG A 1 95 ? 2.005 -0.267 3.632 1.00 85.31 95 ARG A CA 1
ATOM 783 C C . ARG A 1 95 ? 2.224 -1.246 2.479 1.00 85.31 95 ARG A C 1
ATOM 785 O O . ARG A 1 95 ? 3.217 -1.169 1.757 1.00 85.31 95 ARG A O 1
ATOM 792 N N . HIS A 1 96 ? 1.362 -2.250 2.334 1.00 83.31 96 HIS A N 1
ATOM 793 C CA . HIS A 1 96 ? 1.438 -3.180 1.209 1.00 83.31 96 HIS A CA 1
ATOM 794 C C . HIS A 1 96 ? 1.081 -2.502 -0.121 1.00 83.31 96 HIS A C 1
ATOM 796 O O . HIS A 1 96 ? 1.779 -2.712 -1.115 1.00 83.31 96 HIS A O 1
ATOM 802 N N . MET A 1 97 ? 0.046 -1.658 -0.140 1.00 80.06 97 MET A N 1
ATOM 803 C CA . MET A 1 97 ? -0.316 -0.887 -1.332 1.00 80.06 97 MET A CA 1
ATOM 804 C C . MET A 1 97 ? 0.745 0.147 -1.697 1.00 80.06 97 MET A C 1
ATOM 806 O O . MET A 1 97 ? 1.082 0.231 -2.872 1.00 80.06 97 MET A O 1
ATOM 810 N N . GLU A 1 98 ? 1.332 0.856 -0.728 1.00 82.94 98 GLU A N 1
ATOM 811 C CA . GLU A 1 98 ? 2.437 1.793 -0.988 1.00 82.94 98 GLU A CA 1
ATOM 812 C C . GLU A 1 98 ? 3.617 1.097 -1.684 1.00 82.94 98 GLU A C 1
ATOM 814 O O . GLU A 1 98 ? 4.069 1.543 -2.736 1.00 82.94 98 GLU A O 1
ATOM 819 N N . ARG A 1 99 ? 4.048 -0.065 -1.173 1.00 84.69 99 ARG A N 1
ATOM 820 C CA . ARG A 1 99 ? 5.110 -0.872 -1.805 1.00 84.69 99 ARG A CA 1
ATOM 821 C C . ARG A 1 99 ? 4.734 -1.371 -3.199 1.00 84.69 99 ARG A C 1
ATOM 823 O O . ARG A 1 99 ? 5.592 -1.493 -4.069 1.00 84.69 99 ARG A O 1
ATOM 830 N N . THR A 1 100 ? 3.466 -1.711 -3.410 1.00 80.81 100 THR A N 1
ATOM 831 C CA . THR A 1 100 ? 2.983 -2.159 -4.723 1.00 80.81 100 THR A CA 1
ATOM 832 C C . THR A 1 100 ? 2.989 -1.003 -5.718 1.00 80.81 100 THR A C 1
ATOM 834 O O . THR A 1 100 ? 3.461 -1.171 -6.838 1.00 80.81 100 THR A O 1
ATOM 837 N N . LEU A 1 101 ? 2.538 0.180 -5.296 1.00 80.56 101 LEU A N 1
ATOM 838 C CA . LEU A 1 101 ? 2.559 1.393 -6.106 1.00 80.56 101 LEU A CA 1
ATOM 839 C C . LEU A 1 101 ? 3.990 1.781 -6.488 1.00 80.56 101 LEU A C 1
ATOM 841 O O . LEU A 1 101 ? 4.251 2.042 -7.657 1.00 80.56 101 LEU A O 1
ATOM 845 N N . GLU A 1 102 ? 4.925 1.749 -5.539 1.00 83.56 102 GLU A N 1
ATOM 846 C CA . GLU A 1 102 ? 6.341 2.023 -5.803 1.00 83.56 102 GLU A CA 1
ATOM 847 C C . GLU A 1 102 ? 6.909 1.098 -6.889 1.00 83.56 102 GLU A C 1
ATOM 849 O O . GLU A 1 102 ? 7.530 1.562 -7.844 1.00 83.56 102 GLU A O 1
ATOM 854 N N . ARG A 1 103 ? 6.629 -0.207 -6.805 1.00 83.62 103 ARG A N 1
ATOM 855 C CA . ARG A 1 103 ? 7.068 -1.169 -7.825 1.00 83.62 103 ARG A CA 1
ATOM 856 C C . ARG A 1 103 ? 6.416 -0.929 -9.189 1.00 83.62 103 ARG A C 1
ATOM 858 O O . ARG A 1 103 ? 7.071 -1.109 -10.215 1.00 83.62 103 ARG A O 1
ATOM 865 N N . LEU A 1 104 ? 5.146 -0.524 -9.224 1.00 81.94 104 LEU A N 1
ATOM 866 C CA . LEU A 1 104 ? 4.460 -0.185 -10.476 1.00 81.94 104 LEU A CA 1
ATOM 867 C C . LEU A 1 104 ? 5.070 1.058 -11.129 1.00 81.94 104 LEU A C 1
ATOM 869 O O . LEU A 1 104 ? 5.267 1.063 -12.340 1.00 81.94 104 LEU A O 1
ATOM 873 N N . LEU A 1 105 ? 5.418 2.074 -10.336 1.00 82.00 105 LEU A N 1
ATOM 874 C CA . LEU A 1 105 ? 6.097 3.276 -10.822 1.00 82.00 105 LEU A CA 1
ATOM 875 C C . LEU A 1 105 ? 7.504 2.963 -11.349 1.00 82.00 105 LEU A C 1
ATOM 877 O O . LEU A 1 105 ? 7.864 3.428 -12.425 1.00 82.00 105 LEU A O 1
ATOM 881 N N . GLN A 1 106 ? 8.274 2.121 -10.652 1.00 84.50 106 GLN A N 1
ATOM 882 C CA . GLN A 1 106 ? 9.577 1.644 -11.142 1.00 84.50 106 GLN A CA 1
ATOM 883 C C . GLN A 1 106 ? 9.444 0.893 -12.474 1.00 84.50 106 GLN A C 1
ATOM 885 O O . GLN A 1 106 ? 10.243 1.082 -13.386 1.00 84.50 106 GLN A O 1
ATOM 890 N N . THR A 1 107 ? 8.406 0.064 -12.600 1.00 81.88 107 THR A N 1
ATOM 891 C CA . THR A 1 107 ? 8.119 -0.680 -13.835 1.00 81.88 107 THR A CA 1
ATOM 892 C C . THR A 1 107 ? 7.748 0.266 -14.971 1.00 81.88 107 THR A C 1
ATOM 894 O O . THR A 1 107 ? 8.234 0.102 -16.086 1.00 81.88 107 THR A O 1
ATOM 897 N N . GLN A 1 108 ? 6.921 1.275 -14.691 1.00 80.44 108 GLN A N 1
ATOM 898 C CA . GLN A 1 108 ? 6.572 2.297 -15.669 1.00 80.44 108 GLN A CA 1
ATOM 899 C C . GLN A 1 108 ? 7.817 3.048 -16.158 1.00 80.44 108 GLN A C 1
ATOM 901 O O . GLN A 1 108 ? 7.993 3.181 -17.364 1.00 80.44 108 GLN A O 1
ATOM 906 N N . ALA A 1 109 ? 8.707 3.460 -15.252 1.00 83.25 109 ALA A N 1
ATOM 907 C CA . ALA A 1 109 ? 9.956 4.122 -15.623 1.00 83.25 109 ALA A CA 1
ATOM 908 C C . ALA A 1 109 ? 10.832 3.232 -16.526 1.00 83.25 109 ALA A C 1
ATOM 910 O O . ALA A 1 109 ? 11.289 3.676 -17.576 1.00 83.25 109 ALA A O 1
ATOM 911 N N . ALA A 1 110 ? 10.989 1.948 -16.185 1.00 82.56 110 ALA A N 1
ATOM 912 C CA . ALA A 1 110 ? 11.729 0.998 -17.019 1.00 82.56 110 ALA A CA 1
ATOM 913 C C . ALA A 1 110 ? 11.088 0.801 -18.408 1.00 82.56 110 ALA A C 1
ATOM 915 O O . ALA A 1 110 ? 11.791 0.629 -19.403 1.00 82.56 110 ALA A O 1
ATOM 916 N N . MET A 1 111 ? 9.754 0.832 -18.498 1.00 81.19 111 MET A N 1
ATOM 917 C CA . MET A 1 111 ? 9.041 0.780 -19.778 1.00 81.19 111 MET A CA 1
ATOM 918 C C . MET A 1 111 ? 9.255 2.043 -20.617 1.00 81.19 111 MET A C 1
ATOM 920 O O . MET A 1 111 ? 9.387 1.936 -21.834 1.00 81.19 111 MET A O 1
ATOM 924 N N . GLU A 1 112 ? 9.290 3.221 -19.994 1.00 85.06 112 GLU A N 1
ATOM 925 C CA . GLU A 1 112 ? 9.567 4.491 -20.676 1.00 85.06 112 GLU A CA 1
ATOM 926 C C . GLU A 1 112 ? 11.005 4.524 -21.220 1.00 85.06 112 GLU A C 1
ATOM 928 O O . GLU A 1 112 ? 11.207 4.858 -22.387 1.00 85.06 112 GLU A O 1
ATOM 933 N N . GLU A 1 113 ? 11.995 4.079 -20.439 1.00 85.75 113 GLU A N 1
ATOM 934 C CA . GLU A 1 113 ? 13.384 3.926 -20.904 1.00 85.75 113 GLU A CA 1
ATOM 935 C C . GLU A 1 113 ? 13.489 2.964 -22.096 1.00 85.75 113 GLU A C 1
ATOM 937 O O . GLU A 1 113 ? 14.164 3.250 -23.089 1.00 85.75 113 GLU A O 1
ATOM 942 N N . LEU A 1 114 ? 12.783 1.833 -22.027 1.00 83.12 114 LEU A N 1
ATOM 943 C CA . LEU A 1 114 ? 12.738 0.843 -23.098 1.00 83.12 114 LEU A CA 1
ATOM 944 C C . LEU A 1 114 ? 12.091 1.397 -24.374 1.00 83.12 114 LEU A C 1
ATOM 946 O O . LEU A 1 114 ? 12.574 1.124 -25.472 1.00 83.12 114 LEU A O 1
ATOM 950 N N . ALA A 1 115 ? 11.016 2.175 -24.237 1.00 83.62 115 ALA A N 1
ATOM 951 C CA . ALA A 1 115 ? 10.338 2.813 -25.360 1.00 83.62 115 ALA A CA 1
ATOM 952 C C . ALA A 1 115 ? 11.246 3.839 -26.056 1.00 83.62 115 ALA A C 1
ATOM 954 O O . ALA A 1 115 ? 11.352 3.820 -27.279 1.00 83.62 115 ALA A O 1
ATOM 955 N N . MET A 1 116 ? 11.966 4.661 -25.286 1.00 85.81 116 MET A N 1
ATOM 956 C CA . MET A 1 116 ? 12.953 5.605 -25.821 1.00 85.81 116 MET A CA 1
ATOM 957 C C . MET A 1 116 ? 14.091 4.890 -26.562 1.00 85.81 116 MET A C 1
ATOM 959 O O . MET A 1 116 ? 14.504 5.322 -27.637 1.00 85.81 116 MET A O 1
ATOM 963 N N . ALA A 1 117 ? 14.600 3.785 -26.006 1.00 83.31 117 ALA A N 1
ATOM 964 C CA . ALA A 1 117 ? 15.636 2.984 -26.655 1.00 83.31 117 ALA A CA 1
ATOM 965 C C . ALA A 1 117 ? 15.142 2.362 -27.972 1.00 83.31 117 ALA A C 1
ATOM 967 O O . ALA A 1 117 ? 15.895 2.302 -28.946 1.00 83.31 117 ALA A O 1
ATOM 968 N N . LEU A 1 118 ? 13.878 1.926 -28.010 1.00 82.81 118 LEU A N 1
ATOM 969 C CA . LEU A 1 118 ? 13.250 1.399 -29.217 1.00 82.81 118 LEU A CA 1
ATOM 970 C C . LEU A 1 118 ? 13.091 2.487 -30.284 1.00 82.81 118 LEU A C 1
ATOM 972 O O . LEU A 1 118 ? 13.502 2.262 -31.414 1.00 82.81 118 LEU A O 1
ATOM 976 N N . GLU A 1 119 ? 12.580 3.668 -29.930 1.00 87.06 119 GLU A N 1
ATOM 977 C CA . GLU A 1 119 ? 12.425 4.794 -30.864 1.00 87.06 119 GLU A CA 1
ATOM 978 C C . GLU A 1 119 ? 13.771 5.220 -31.472 1.00 87.06 119 GLU A C 1
ATOM 980 O O . GLU A 1 119 ? 13.876 5.431 -32.680 1.00 87.06 119 GLU A O 1
ATOM 985 N N . GLN A 1 120 ? 14.837 5.268 -30.663 1.00 81.62 120 GLN A N 1
ATOM 986 C CA . GLN A 1 120 ? 16.189 5.543 -31.162 1.00 81.62 120 GLN A CA 1
ATOM 987 C C . GLN A 1 120 ? 16.679 4.469 -32.136 1.00 81.62 120 GLN A C 1
ATOM 989 O O . GLN A 1 120 ? 17.246 4.802 -33.177 1.00 81.62 120 GLN A O 1
ATOM 994 N N . ALA A 1 121 ? 16.456 3.191 -31.819 1.00 78.06 121 ALA A N 1
ATOM 995 C CA . ALA A 1 121 ? 16.803 2.103 -32.723 1.00 78.06 121 ALA A CA 1
ATOM 996 C C . ALA A 1 121 ? 16.009 2.219 -34.035 1.00 78.06 121 ALA A C 1
ATOM 998 O O . ALA A 1 121 ? 16.585 2.157 -35.118 1.00 78.06 121 ALA A O 1
ATOM 999 N N . GLU A 1 122 ? 14.702 2.456 -33.984 1.00 82.81 122 GLU A N 1
ATOM 1000 C CA . GLU A 1 122 ? 13.899 2.641 -35.194 1.00 82.81 122 GLU A CA 1
ATOM 1001 C C . GLU A 1 122 ? 14.389 3.820 -36.042 1.00 82.81 122 GLU A C 1
ATOM 1003 O O . GLU A 1 122 ? 14.564 3.655 -37.246 1.00 82.81 122 GLU A O 1
ATOM 1008 N N . GLY A 1 123 ? 14.738 4.953 -35.425 1.00 82.69 123 GLY A N 1
ATOM 1009 C CA . GLY A 1 123 ? 15.306 6.100 -36.136 1.00 82.69 123 GLY A CA 1
ATOM 1010 C C . GLY A 1 123 ? 16.637 5.797 -36.836 1.00 82.69 123 GLY A C 1
ATOM 1011 O O . GLY A 1 123 ? 16.854 6.229 -37.966 1.00 82.69 123 GLY A O 1
ATOM 1012 N N . VAL A 1 124 ? 17.520 5.014 -36.209 1.00 78.00 124 VAL A N 1
ATOM 1013 C CA . VAL A 1 124 ? 18.781 4.577 -36.836 1.00 78.00 124 VAL A CA 1
ATOM 1014 C C . VAL A 1 124 ? 18.522 3.604 -37.986 1.00 78.00 124 VAL A C 1
ATOM 1016 O O . VAL A 1 124 ? 19.177 3.715 -39.019 1.00 78.00 124 VAL A O 1
ATOM 1019 N N . ARG A 1 125 ? 17.559 2.682 -37.840 1.00 79.81 125 ARG A N 1
ATOM 1020 C CA . ARG A 1 125 ? 17.145 1.758 -38.912 1.00 79.81 125 ARG A CA 1
ATOM 1021 C C . ARG A 1 125 ? 16.595 2.527 -40.112 1.00 79.81 125 ARG A C 1
ATOM 1023 O O . ARG A 1 125 ? 16.929 2.201 -41.244 1.00 79.81 125 ARG A O 1
ATOM 1030 N N . ASP A 1 126 ? 15.757 3.528 -39.869 1.00 82.94 126 ASP A N 1
ATOM 1031 C CA . ASP A 1 126 ? 15.104 4.301 -40.928 1.00 82.94 126 ASP A CA 1
ATOM 1032 C C . ASP A 1 126 ? 16.100 5.192 -41.697 1.00 82.94 126 ASP A C 1
ATOM 1034 O O . ASP A 1 126 ? 15.852 5.547 -42.847 1.00 82.94 126 ASP A O 1
ATOM 1038 N N . ALA A 1 127 ? 17.254 5.500 -41.096 1.00 81.06 127 ALA A N 1
ATOM 1039 C CA . ALA A 1 127 ? 18.359 6.221 -41.726 1.00 81.06 127 ALA A CA 1
ATOM 1040 C C . ALA A 1 127 ? 19.318 5.323 -42.541 1.00 81.06 127 ALA A C 1
ATOM 1042 O O . ALA A 1 127 ? 20.332 5.809 -43.044 1.00 81.06 127 ALA A O 1
ATOM 1043 N N . TRP A 1 128 ? 19.057 4.015 -42.659 1.00 79.81 128 TRP A N 1
ATOM 1044 C CA . TRP A 1 128 ? 19.913 3.115 -43.437 1.00 79.81 128 TRP A CA 1
ATOM 1045 C C . TRP A 1 128 ? 19.692 3.272 -44.945 1.00 79.81 128 TRP A C 1
ATOM 1047 O O . TRP A 1 128 ? 18.625 2.962 -45.472 1.00 79.81 128 TRP A O 1
ATOM 1057 N N . GLU A 1 129 ? 20.748 3.680 -45.649 1.00 75.62 129 GLU A N 1
ATOM 1058 C CA . GLU A 1 129 ? 20.816 3.659 -47.112 1.00 75.62 129 GLU A CA 1
ATOM 1059 C C . GLU A 1 129 ? 21.287 2.282 -47.620 1.00 75.62 129 GLU A C 1
ATOM 1061 O O . GLU A 1 129 ? 22.056 1.590 -46.936 1.00 75.62 129 GLU A O 1
ATOM 1066 N N . PRO A 1 130 ? 20.853 1.844 -48.816 1.00 80.50 130 PRO A N 1
ATOM 1067 C CA . PRO A 1 130 ? 21.362 0.625 -49.431 1.00 80.50 130 PRO A CA 1
ATOM 1068 C C . PRO A 1 130 ? 22.885 0.676 -49.579 1.00 80.50 130 PRO A C 1
ATOM 1070 O O . PRO A 1 130 ? 23.443 1.682 -49.997 1.00 80.50 130 PRO A O 1
ATOM 1073 N N . VAL A 1 131 ? 23.571 -0.445 -49.331 1.00 76.62 131 VAL A N 1
ATOM 1074 C CA . VAL A 1 131 ? 25.048 -0.511 -49.391 1.00 76.62 131 VAL A CA 1
ATOM 1075 C C . VAL A 1 131 ? 25.613 -0.074 -50.749 1.00 76.62 131 VAL A C 1
ATOM 1077 O O . VAL A 1 131 ? 26.730 0.428 -50.814 1.00 76.62 131 VAL A O 1
ATOM 1080 N N . GLY A 1 132 ? 24.845 -0.244 -51.829 1.00 77.88 132 GLY A N 1
ATOM 1081 C CA . GLY A 1 132 ? 25.229 0.204 -53.170 1.00 77.88 132 GLY A CA 1
ATOM 1082 C C . GLY A 1 132 ? 25.247 1.725 -53.357 1.00 77.88 132 GLY A C 1
ATOM 1083 O O . GLY A 1 132 ? 25.922 2.194 -54.268 1.00 77.88 132 GLY A O 1
ATOM 1084 N N . ASP A 1 133 ? 24.557 2.467 -52.491 1.00 83.06 133 ASP A N 1
ATOM 1085 C CA . ASP A 1 133 ? 24.446 3.929 -52.534 1.00 83.06 133 ASP A CA 1
ATOM 1086 C C . ASP A 1 133 ? 25.408 4.610 -51.539 1.00 83.06 133 ASP A C 1
ATOM 1088 O O . ASP A 1 133 ? 25.604 5.824 -51.591 1.00 83.06 133 ASP A O 1
ATOM 1092 N N . LEU A 1 134 ? 26.064 3.828 -50.670 1.00 81.31 134 LEU A N 1
ATOM 1093 C CA . LEU A 1 134 ? 27.027 4.324 -49.690 1.00 81.31 134 LEU A CA 1
ATOM 1094 C C . LEU A 1 134 ? 28.364 4.682 -50.346 1.00 81.31 134 LEU A C 1
ATOM 1096 O O . LEU A 1 134 ? 28.958 3.900 -51.095 1.00 81.31 134 LEU A O 1
ATOM 1100 N N . PHE A 1 135 ? 28.904 5.842 -49.982 1.00 84.00 135 PHE A N 1
ATOM 1101 C CA . PHE A 1 135 ? 30.286 6.181 -50.297 1.00 84.00 135 PHE A CA 1
ATOM 1102 C C . PHE A 1 135 ? 31.245 5.318 -49.468 1.00 84.00 135 PHE A C 1
ATOM 1104 O O . PHE A 1 135 ? 31.011 5.051 -48.292 1.00 84.00 135 PHE A O 1
ATOM 1111 N N . ILE A 1 136 ? 32.369 4.909 -50.063 1.00 83.62 136 ILE A N 1
ATOM 1112 C CA . ILE A 1 136 ? 33.373 4.067 -49.385 1.00 83.62 136 ILE A CA 1
ATOM 1113 C C . ILE A 1 136 ? 33.861 4.723 -48.083 1.00 83.62 136 ILE A C 1
ATOM 1115 O O . ILE A 1 136 ? 34.056 4.035 -47.082 1.00 83.62 136 ILE A O 1
ATOM 1119 N N . ASP A 1 137 ? 33.977 6.052 -48.082 1.00 86.12 137 ASP A N 1
ATOM 1120 C CA . ASP A 1 137 ? 34.443 6.834 -46.936 1.00 86.12 137 ASP A CA 1
ATOM 1121 C C . ASP A 1 137 ? 33.417 6.896 -45.784 1.00 86.12 137 ASP A C 1
ATOM 1123 O O . ASP A 1 137 ? 33.815 7.126 -44.646 1.00 86.12 137 ASP A O 1
ATOM 1127 N N . SER A 1 138 ? 32.121 6.644 -46.037 1.00 82.06 138 SER A N 1
ATOM 1128 C CA . SER A 1 138 ? 31.062 6.614 -45.009 1.00 82.06 138 SER A CA 1
ATOM 1129 C C . SER A 1 138 ? 30.739 5.206 -44.492 1.00 82.06 138 SER A C 1
ATOM 1131 O O . SER A 1 138 ? 30.023 5.058 -43.499 1.00 82.06 138 SER A O 1
ATOM 1133 N N . LEU A 1 139 ? 31.288 4.148 -45.105 1.00 82.56 139 LEU A N 1
ATOM 1134 C CA . LEU A 1 139 ? 31.024 2.758 -44.703 1.00 82.56 139 LEU A CA 1
ATOM 1135 C C . LEU A 1 139 ? 31.371 2.488 -43.234 1.00 82.56 139 LEU A C 1
ATOM 1137 O O . LEU A 1 139 ? 30.655 1.749 -42.557 1.00 82.56 139 LEU A O 1
ATOM 1141 N N . GLN A 1 140 ? 32.456 3.083 -42.733 1.00 85.81 140 GLN A N 1
ATOM 1142 C CA . GLN A 1 140 ? 32.889 2.896 -41.349 1.00 85.81 140 GLN 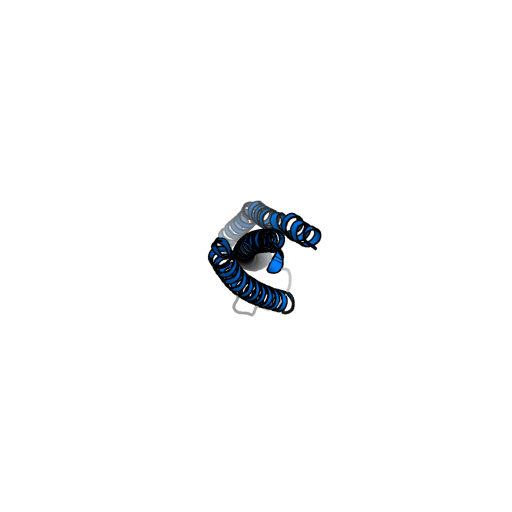A CA 1
ATOM 1143 C C . GLN A 1 140 ? 31.864 3.463 -40.352 1.00 85.81 140 GLN A C 1
ATOM 1145 O O . GLN A 1 140 ? 31.536 2.792 -39.372 1.00 85.81 140 GLN A O 1
ATOM 1150 N N . ASP A 1 141 ? 31.287 4.628 -40.653 1.00 85.56 141 ASP A N 1
ATOM 1151 C CA . ASP A 1 141 ? 30.265 5.270 -39.821 1.00 85.56 141 ASP A CA 1
ATOM 1152 C C . ASP A 1 141 ? 28.972 4.438 -39.776 1.00 85.56 141 ASP A C 1
ATOM 1154 O O . ASP A 1 141 ? 28.395 4.231 -38.706 1.00 85.56 141 ASP A O 1
ATOM 1158 N N . HIS A 1 142 ? 28.554 3.863 -40.911 1.00 81.69 142 HIS A N 1
ATOM 1159 C CA . HIS A 1 142 ? 27.390 2.968 -40.973 1.00 81.69 142 HIS A CA 1
ATOM 1160 C C . HIS A 1 142 ? 27.614 1.646 -40.224 1.00 81.69 142 HIS A C 1
ATOM 1162 O O . HIS A 1 142 ? 26.707 1.146 -39.547 1.00 81.69 142 HIS A O 1
ATOM 1168 N N . ILE A 1 143 ? 28.822 1.076 -40.300 1.00 84.88 143 ILE A N 1
ATOM 1169 C CA . ILE A 1 143 ? 29.193 -0.118 -39.528 1.00 84.88 143 ILE A CA 1
ATOM 1170 C C . ILE A 1 143 ? 29.113 0.178 -38.028 1.00 84.88 143 ILE A C 1
ATOM 1172 O O . ILE A 1 143 ? 28.581 -0.632 -37.264 1.00 84.88 143 ILE A O 1
ATOM 1176 N N . ASP A 1 144 ? 29.623 1.327 -37.590 1.00 86.94 144 ASP A N 1
ATOM 1177 C CA . ASP A 1 144 ? 29.627 1.688 -36.176 1.00 86.94 144 ASP A CA 1
ATOM 1178 C C . ASP A 1 144 ? 28.219 2.041 -35.662 1.00 86.94 144 ASP A C 1
ATOM 1180 O O . ASP A 1 144 ? 27.851 1.588 -34.574 1.00 86.94 144 ASP A O 1
ATOM 1184 N N . ALA A 1 145 ? 27.371 2.689 -36.471 1.00 82.12 145 ALA A N 1
ATOM 1185 C CA . ALA A 1 145 ? 25.944 2.864 -36.177 1.00 82.12 145 ALA A CA 1
ATOM 1186 C C . ALA A 1 145 ? 25.208 1.515 -36.039 1.00 82.12 145 ALA A C 1
ATOM 1188 O O . ALA A 1 145 ? 24.462 1.295 -35.083 1.00 82.12 145 ALA A O 1
ATOM 1189 N N . THR A 1 146 ? 25.488 0.556 -36.927 1.00 81.00 146 THR A N 1
ATOM 1190 C CA . THR A 1 146 ? 24.903 -0.798 -36.874 1.00 81.00 146 THR A CA 1
ATOM 1191 C C . THR A 1 146 ? 25.341 -1.567 -35.622 1.00 81.00 146 THR A C 1
ATOM 1193 O O . THR A 1 146 ? 24.556 -2.298 -35.019 1.00 81.00 146 THR A O 1
ATOM 1196 N N . LYS A 1 147 ? 26.584 -1.390 -35.160 1.00 82.62 147 LYS A N 1
ATOM 1197 C CA . LYS A 1 147 ? 27.038 -1.985 -33.889 1.00 82.62 147 LYS A CA 1
ATOM 1198 C C . LYS A 1 147 ? 26.303 -1.405 -32.682 1.00 82.62 147 LYS A C 1
ATOM 1200 O O . LYS A 1 147 ? 26.066 -2.134 -31.719 1.00 82.62 147 LYS A O 1
ATOM 1205 N N . VAL A 1 148 ? 25.979 -0.111 -32.698 1.00 82.31 148 VAL A N 1
ATOM 1206 C CA . VAL A 1 148 ? 25.172 0.526 -31.644 1.00 82.31 148 VAL A CA 1
ATOM 1207 C C . VAL A 1 148 ? 23.750 -0.037 -31.653 1.00 82.31 148 VAL A C 1
ATOM 1209 O O . VAL A 1 148 ? 23.247 -0.398 -30.591 1.00 82.31 148 VAL A O 1
ATOM 1212 N N . GLN A 1 149 ? 23.170 -0.230 -32.839 1.00 75.94 149 GLN A N 1
ATOM 1213 C CA . GLN A 1 149 ? 21.871 -0.878 -33.037 1.00 75.94 149 GLN A CA 1
ATOM 1214 C C . GLN A 1 149 ? 21.811 -2.292 -32.436 1.00 75.94 149 GLN A C 1
ATOM 1216 O O . GLN A 1 149 ? 20.906 -2.633 -31.685 1.00 75.94 149 GLN A O 1
ATOM 1221 N N . LEU A 1 150 ? 22.819 -3.123 -32.712 1.00 79.38 150 LEU A N 1
ATOM 1222 C CA . LEU A 1 150 ? 22.880 -4.484 -32.169 1.00 79.38 150 LEU A CA 1
ATOM 1223 C C . LEU A 1 150 ? 22.961 -4.489 -30.635 1.00 79.38 150 LEU A C 1
ATOM 1225 O O . LEU A 1 150 ? 22.407 -5.369 -29.977 1.00 79.38 150 LEU A O 1
ATOM 1229 N N . LYS A 1 151 ? 23.638 -3.499 -30.039 1.00 80.88 151 LYS A N 1
ATOM 1230 C CA . LYS A 1 151 ? 23.692 -3.348 -28.578 1.00 80.88 151 LYS A CA 1
ATOM 1231 C C . LYS A 1 151 ? 22.350 -2.905 -28.000 1.00 80.88 151 LYS A C 1
ATOM 1233 O O . LYS A 1 151 ? 21.967 -3.421 -26.948 1.00 80.88 151 LYS A O 1
ATOM 1238 N N . SER A 1 152 ? 21.650 -1.974 -28.652 1.00 74.75 152 SER A N 1
ATOM 1239 C CA . SER A 1 152 ? 20.327 -1.536 -28.199 1.00 74.75 152 SER A CA 1
ATOM 1240 C C . SER A 1 152 ? 19.308 -2.669 -28.301 1.00 74.75 152 SER A C 1
ATOM 1242 O O . SER A 1 152 ? 18.545 -2.864 -27.365 1.00 74.75 152 SER A O 1
ATOM 1244 N N . GLU A 1 153 ? 19.365 -3.501 -29.341 1.00 74.12 153 GLU A N 1
ATOM 1245 C CA . GLU A 1 153 ? 18.499 -4.676 -29.492 1.00 74.12 153 GLU A CA 1
ATOM 1246 C C . GLU A 1 153 ? 18.688 -5.701 -28.358 1.00 74.12 153 GLU A C 1
ATOM 1248 O O . GLU A 1 153 ? 17.712 -6.174 -27.767 1.00 74.12 153 GLU A O 1
ATOM 1253 N N . VAL A 1 154 ? 19.938 -5.977 -27.962 1.00 81.62 154 VAL A N 1
ATOM 1254 C CA . VAL A 1 154 ? 20.240 -6.825 -26.792 1.00 81.62 154 VAL A CA 1
ATOM 1255 C C . VAL A 1 154 ? 19.704 -6.204 -25.498 1.00 81.62 154 VAL A C 1
ATOM 1257 O O . VAL A 1 154 ? 19.113 -6.909 -24.678 1.00 81.62 154 VAL A O 1
ATOM 1260 N N . TYR A 1 155 ? 19.885 -4.895 -25.308 1.00 76.81 155 TYR A N 1
ATOM 1261 C CA . TYR A 1 155 ? 19.376 -4.176 -24.137 1.00 76.81 155 TYR A CA 1
ATOM 1262 C C . TYR A 1 155 ? 17.844 -4.217 -24.068 1.00 76.81 155 TYR A C 1
ATOM 1264 O O . TYR A 1 155 ? 17.279 -4.531 -23.019 1.00 76.81 155 TYR A O 1
ATOM 1272 N N . ILE A 1 156 ? 17.178 -3.994 -25.203 1.00 79.62 156 ILE A N 1
ATOM 1273 C CA . ILE A 1 156 ? 15.724 -4.051 -25.341 1.00 79.62 156 ILE A CA 1
ATOM 1274 C C . ILE A 1 156 ? 15.220 -5.449 -24.969 1.00 79.62 156 ILE A C 1
ATOM 1276 O O . ILE A 1 156 ? 14.328 -5.587 -24.131 1.00 79.62 156 ILE A O 1
ATOM 1280 N N . HIS A 1 157 ? 15.831 -6.503 -25.514 1.00 80.75 157 HIS A N 1
ATOM 1281 C CA . HIS A 1 157 ? 15.459 -7.887 -25.212 1.00 80.75 157 HIS A CA 1
ATOM 1282 C C . HIS A 1 157 ? 15.642 -8.243 -23.722 1.00 80.75 157 HIS A C 1
ATOM 1284 O O . HIS A 1 157 ? 14.825 -8.960 -23.128 1.00 80.75 157 HIS A O 1
ATOM 1290 N N . LEU A 1 158 ? 16.700 -7.730 -23.086 1.00 81.94 158 LEU A N 1
ATOM 1291 C CA . LEU A 1 158 ? 16.951 -7.928 -21.658 1.00 81.94 158 LEU A CA 1
ATOM 1292 C C . LEU A 1 158 ? 15.916 -7.189 -20.791 1.00 81.94 158 LEU A C 1
ATOM 1294 O O . LEU A 1 158 ? 15.383 -7.770 -19.843 1.00 81.94 158 LEU A O 1
ATOM 1298 N N . GLY A 1 159 ? 15.581 -5.946 -21.153 1.00 77.19 159 GLY A N 1
ATOM 1299 C CA . GLY A 1 159 ? 14.538 -5.148 -20.505 1.00 77.19 159 GLY A CA 1
ATOM 1300 C C . GLY A 1 159 ? 13.166 -5.819 -20.583 1.00 77.19 159 GLY A C 1
ATOM 1301 O O . GLY A 1 159 ? 12.501 -5.993 -19.562 1.00 77.19 159 GLY A O 1
ATOM 1302 N N . TRP A 1 160 ? 12.787 -6.318 -21.763 1.00 78.44 160 TRP A N 1
ATOM 1303 C CA . TRP A 1 160 ? 11.566 -7.109 -21.954 1.00 78.44 160 TRP A CA 1
ATOM 1304 C C . TRP A 1 160 ? 11.528 -8.367 -21.082 1.00 78.44 160 TRP A C 1
ATOM 1306 O O . TRP A 1 160 ? 10.497 -8.678 -20.482 1.00 78.44 160 TRP A O 1
ATOM 1316 N N . SER A 1 161 ? 12.651 -9.076 -20.963 1.00 79.69 161 SER A N 1
ATOM 1317 C CA . SER A 1 161 ? 12.750 -10.271 -20.114 1.00 79.69 161 SER A CA 1
ATOM 1318 C C . SER A 1 161 ? 12.561 -9.936 -18.628 1.00 79.69 161 SER A C 1
ATOM 1320 O O . SER A 1 161 ? 11.875 -10.669 -17.910 1.00 79.69 161 SER A O 1
ATOM 1322 N N . HIS A 1 162 ? 13.111 -8.806 -18.171 1.00 76.94 162 HIS A N 1
ATOM 1323 C CA . HIS A 1 162 ? 12.930 -8.315 -16.804 1.00 76.94 162 HIS A CA 1
ATOM 1324 C C . HIS A 1 162 ? 11.463 -7.954 -16.537 1.00 76.94 162 HIS A C 1
ATOM 1326 O O . HIS A 1 162 ? 10.878 -8.442 -15.568 1.00 76.94 162 HIS A O 1
ATOM 1332 N N . LEU A 1 163 ? 10.842 -7.173 -17.426 1.00 74.94 163 LEU A N 1
ATOM 1333 C CA . LEU A 1 163 ? 9.428 -6.810 -17.323 1.00 74.9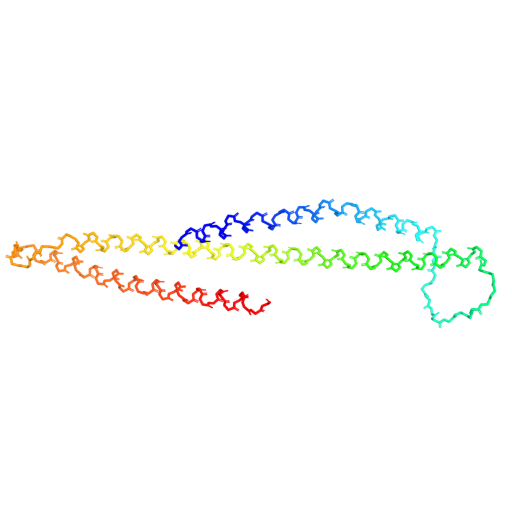4 163 LEU A CA 1
ATOM 1334 C C . LEU A 1 163 ? 8.539 -8.058 -17.266 1.00 74.94 163 LEU A C 1
ATOM 1336 O O . LEU A 1 163 ? 7.688 -8.174 -16.386 1.00 74.94 163 LEU A O 1
ATOM 1340 N N . ASN A 1 164 ? 8.778 -9.037 -18.139 1.00 77.06 164 ASN A N 1
ATOM 1341 C CA . ASN A 1 164 ? 8.013 -10.281 -18.157 1.00 77.06 164 ASN A CA 1
ATOM 1342 C C . ASN A 1 164 ? 8.163 -11.083 -16.848 1.00 77.06 164 ASN A C 1
ATOM 1344 O O . ASN A 1 164 ? 7.182 -11.608 -16.319 1.00 77.06 164 ASN A O 1
ATOM 1348 N N . SER A 1 165 ? 9.369 -11.147 -16.277 1.00 76.12 165 SER A N 1
ATOM 1349 C CA . SER A 1 165 ? 9.602 -11.766 -14.962 1.00 76.12 165 SER A CA 1
ATOM 1350 C C . SER A 1 165 ? 8.812 -11.057 -13.853 1.00 76.12 165 SER A C 1
ATOM 1352 O O . SER A 1 165 ? 8.132 -11.699 -13.048 1.00 76.12 165 SER A O 1
ATOM 1354 N N . PHE A 1 166 ? 8.816 -9.723 -13.861 1.00 72.25 166 PHE A N 1
ATOM 1355 C CA . PHE A 1 166 ? 8.094 -8.906 -12.890 1.00 72.25 166 PHE A CA 1
ATOM 1356 C C . PHE A 1 166 ? 6.567 -9.088 -12.977 1.00 72.25 166 PHE A C 1
ATOM 1358 O O . PHE A 1 166 ? 5.905 -9.276 -11.950 1.00 72.25 166 PHE A O 1
ATOM 1365 N N . PHE A 1 167 ? 5.999 -9.097 -14.190 1.00 67.19 167 PHE A N 1
ATOM 1366 C CA . PHE A 1 167 ? 4.569 -9.348 -14.412 1.00 67.19 167 PHE A CA 1
ATOM 1367 C C . PHE A 1 167 ? 4.148 -10.746 -13.939 1.00 67.19 167 PHE A C 1
ATOM 1369 O O . PHE A 1 167 ? 3.123 -10.886 -13.266 1.00 67.19 167 PHE A O 1
ATOM 1376 N N . ASN A 1 168 ? 4.948 -11.777 -14.220 1.00 67.50 168 ASN A N 1
ATOM 1377 C CA . ASN A 1 168 ? 4.678 -13.142 -13.756 1.00 67.50 168 ASN A CA 1
ATOM 1378 C C . ASN A 1 168 ? 4.786 -13.278 -12.229 1.00 67.50 168 ASN A C 1
ATOM 1380 O O . ASN A 1 168 ? 4.029 -14.029 -11.612 1.00 67.50 168 ASN A O 1
ATOM 1384 N N . HIS A 1 169 ? 5.686 -12.530 -11.588 1.00 64.94 169 HIS A N 1
ATOM 1385 C CA . HIS A 1 169 ? 5.787 -12.519 -10.131 1.00 64.94 169 HIS A CA 1
ATOM 1386 C C . HIS A 1 169 ? 4.602 -11.784 -9.481 1.00 64.94 169 HIS A C 1
ATOM 1388 O O . HIS A 1 169 ? 4.030 -12.278 -8.513 1.00 64.94 169 HIS A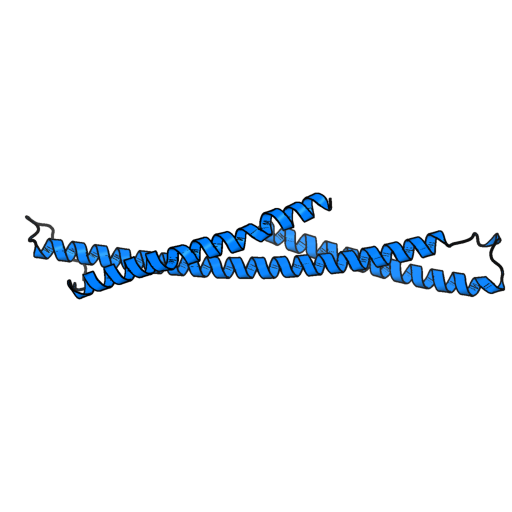 O 1
ATOM 1394 N N . SER A 1 170 ? 4.172 -10.647 -10.038 1.00 55.38 170 SER A N 1
ATOM 1395 C CA . SER A 1 170 ? 3.028 -9.880 -9.515 1.00 55.38 170 SER A CA 1
ATOM 1396 C C . SER A 1 170 ? 1.678 -10.584 -9.710 1.00 55.38 170 SER A C 1
ATOM 1398 O O . SER A 1 170 ? 0.816 -10.512 -8.837 1.00 55.38 170 SER A O 1
ATOM 1400 N N . THR A 1 171 ? 1.486 -11.310 -10.815 1.00 53.69 171 THR A N 1
ATOM 1401 C CA . THR A 1 171 ? 0.255 -12.087 -11.071 1.00 53.69 171 THR A CA 1
ATOM 1402 C C . THR A 1 171 ? 0.127 -13.310 -10.160 1.00 53.69 171 THR A C 1
ATOM 1404 O O . THR A 1 171 ? -0.967 -13.580 -9.670 1.00 53.69 171 THR A O 1
ATOM 1407 N N . ASN A 1 172 ? 1.229 -13.994 -9.833 1.00 43.22 172 ASN A N 1
ATOM 1408 C CA . ASN A 1 172 ? 1.221 -15.078 -8.841 1.00 43.22 172 ASN A CA 1
ATOM 1409 C C . ASN A 1 172 ? 0.878 -14.593 -7.420 1.00 43.22 172 ASN A C 1
ATOM 1411 O O . ASN A 1 172 ? 0.296 -15.341 -6.645 1.00 43.22 172 ASN A O 1
ATOM 1415 N N . VAL A 1 173 ? 1.182 -13.340 -7.071 1.00 45.00 173 VAL A N 1
ATOM 1416 C CA . VAL A 1 173 ? 0.823 -12.765 -5.759 1.00 45.00 173 VAL A CA 1
ATOM 1417 C C . VAL A 1 173 ? -0.667 -12.393 -5.681 1.00 45.00 173 VAL A C 1
ATOM 1419 O O . VAL A 1 173 ? -1.255 -12.458 -4.604 1.00 45.00 173 VAL A O 1
ATOM 1422 N N . LEU A 1 174 ? -1.299 -12.060 -6.812 1.00 40.84 174 LEU A N 1
ATOM 1423 C CA . LEU A 1 174 ? -2.731 -11.734 -6.893 1.00 40.84 174 LEU A CA 1
ATOM 1424 C C . LEU A 1 174 ? -3.648 -12.969 -6.982 1.00 40.84 174 LEU A C 1
ATOM 1426 O O . LEU A 1 174 ? -4.837 -12.843 -6.713 1.00 40.84 174 LEU A O 1
ATOM 1430 N N . LEU A 1 175 ? -3.119 -14.146 -7.342 1.00 40.69 175 LEU A N 1
ATOM 1431 C CA . LEU A 1 175 ? -3.890 -15.392 -7.489 1.00 40.69 175 LEU A CA 1
ATOM 1432 C C . LEU A 1 175 ? -3.818 -16.335 -6.267 1.00 40.69 175 LEU A C 1
ATOM 1434 O O . LEU A 1 175 ? -4.464 -17.379 -6.277 1.00 40.69 175 LEU A O 1
ATOM 1438 N N . ILE A 1 176 ? -3.066 -15.983 -5.213 1.00 37.59 176 ILE A N 1
ATOM 1439 C CA . ILE A 1 176 ? -2.924 -16.783 -3.973 1.00 37.59 176 ILE A CA 1
ATOM 1440 C C . ILE A 1 176 ? -3.507 -16.031 -2.750 1.00 37.59 176 ILE A C 1
ATOM 1442 O O . ILE A 1 176 ? -2.987 -16.115 -1.641 1.00 37.59 176 ILE A O 1
ATOM 1446 N N . ASN A 1 177 ? -4.596 -15.279 -2.916 1.00 34.84 177 ASN A N 1
ATOM 1447 C CA . ASN A 1 177 ? -5.460 -14.863 -1.798 1.00 34.84 177 ASN A CA 1
ATOM 1448 C C . ASN A 1 177 ? -6.930 -14.901 -2.200 1.00 34.84 177 ASN A C 1
ATOM 1450 O O . ASN A 1 177 ? -7.272 -14.227 -3.195 1.00 34.84 177 ASN A O 1
#

Organism: Oncorhynchus mykiss (NCBI:txid8022)

Foldseek 3Di:
DVVVVVVCCVVPVVPLVVVLVVLVVCVVVLVVLLVVLVVLCVVPPEDDDPDDDDDDDDQDPNNVSNVVNVVSVVVSVVSVVVSVVVNVVSVVVVVVVVVVVVVVVVLVVLVVVLVVLVVVLVVLVVPDDDPVPDDPVCVVVNVVSVVVSVVSVVVSVVSVVVSVVVVVVVVVVVVPD

Secondary structure (DSSP, 8-state):
-HHHHHHHHHHHTTHHHHHHHHHHHHHHHHHHHHHHHHHHHHHS--PPPPS-----S---HHHHHHHHHHHHHHHHHHHHHHHHHHHHHHHHHHHHHHHHHHHHHHHHHHHHHHHHHHHHHHHHHHTPPPTTTS-GGGHHHHHHHHHHHHHHHHHHHHHHHHHHHHHHHHHHHHS--